Protein AF-A0A960T387-F1 (afdb_monomer_lite)

Sequence (97 aa):
FALSVLAKEQDALYEIEQALRRIQVGAYGICEMSAKKIPQARLEAIPFARLTVECQAQWEKEYGNRRFRPTNEVGFSGGNYGDDEDSDTVSLDEDDD

Radius of gyration: 19.59 Å; chains: 1; bounding box: 73×28×35 Å

Secondary structure (DSSP, 8-state):
-HHHHHHHHHHHHHHHHHHHHHHHHT-TTB-TTT-PBPPHHHHHH-TT--S-HHHHHHHHHHH-S-----TT---TT--------------------

Foldseek 3Di:
DVVVVVVVVQVLVVLVVVLVVCVVVVNQQAAPPPRDGADVVVCVVPVSDRHHPVVVVVCCVPVNPDDDDDPVDDDDPDPPPPPPPDDDPPPPPPPDD

Structure (mmCIF, N/CA/C/O backbone):
data_AF-A0A960T387-F1
#
_entry.id   AF-A0A960T387-F1
#
loop_
_atom_site.group_PDB
_atom_site.id
_atom_site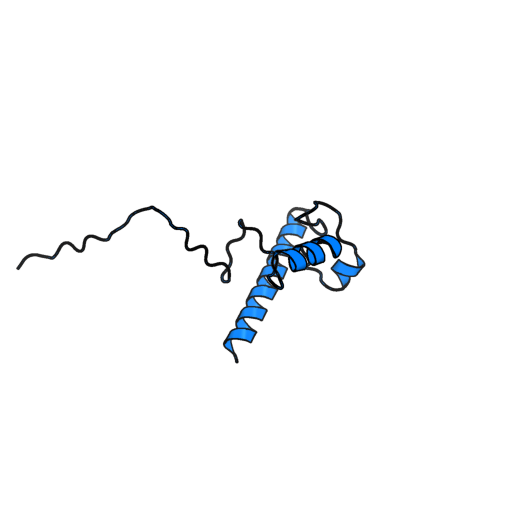.type_symbol
_atom_site.label_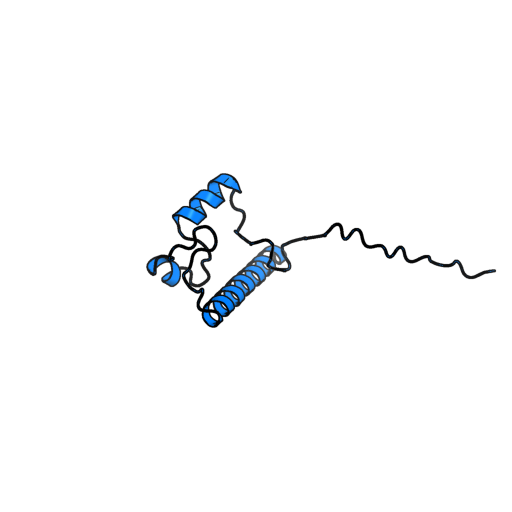atom_id
_atom_site.label_alt_id
_atom_site.label_comp_id
_atom_site.label_asym_id
_atom_site.label_entity_id
_atom_site.label_seq_id
_atom_site.pdbx_PDB_ins_code
_atom_site.Cartn_x
_atom_site.Cartn_y
_atom_site.Cartn_z
_atom_site.occupancy
_atom_site.B_iso_or_equiv
_atom_site.auth_seq_id
_atom_site.auth_comp_id
_atom_site.auth_asym_id
_atom_site.auth_atom_id
_atom_site.pdbx_PDB_model_num
ATOM 1 N N . PHE A 1 1 ? 16.769 -10.534 -20.344 1.00 67.44 1 PHE A N 1
ATOM 2 C CA . PHE A 1 1 ? 15.447 -11.040 -19.914 1.00 67.44 1 PHE A CA 1
ATOM 3 C C . PHE A 1 1 ? 15.444 -11.628 -18.499 1.00 67.44 1 PHE A C 1
ATOM 5 O O . PHE A 1 1 ? 14.484 -11.373 -17.794 1.00 67.44 1 PHE A O 1
ATOM 12 N N . ALA A 1 2 ? 16.489 -12.332 -18.037 1.00 80.56 2 ALA A N 1
ATOM 13 C CA . ALA A 1 2 ? 16.511 -12.914 -16.682 1.00 80.56 2 ALA A CA 1
ATOM 14 C C . ALA A 1 2 ? 16.514 -11.879 -15.533 1.00 80.56 2 ALA A C 1
ATOM 16 O O . ALA A 1 2 ? 15.821 -12.062 -14.538 1.00 80.56 2 ALA A O 1
ATOM 17 N N . LEU A 1 3 ? 17.234 -10.763 -15.693 1.00 81.06 3 LEU A N 1
ATOM 18 C CA . LEU A 1 3 ? 17.399 -9.764 -14.628 1.00 81.06 3 LEU A CA 1
ATOM 19 C C . LEU A 1 3 ? 16.072 -9.127 -14.174 1.00 81.06 3 LEU A C 1
ATOM 21 O O . LEU A 1 3 ? 15.858 -8.916 -12.987 1.00 81.06 3 LEU A O 1
ATOM 25 N N . SER A 1 4 ? 15.156 -8.854 -15.108 1.00 79.50 4 SER A N 1
ATOM 26 C CA . SER A 1 4 ? 13.875 -8.211 -14.791 1.00 79.50 4 SER A CA 1
ATOM 27 C C . SER A 1 4 ? 12.863 -9.146 -14.130 1.00 79.50 4 SER A C 1
ATOM 29 O O . SER A 1 4 ? 11.929 -8.662 -13.497 1.00 79.50 4 SER A O 1
ATOM 31 N N . VAL A 1 5 ? 13.014 -10.465 -14.280 1.00 84.94 5 VAL A N 1
ATOM 32 C CA . VAL A 1 5 ? 12.179 -11.458 -13.585 1.00 84.94 5 VAL A CA 1
ATOM 33 C C . VAL A 1 5 ? 12.646 -11.593 -12.142 1.00 84.94 5 VAL A C 1
ATOM 35 O O . VAL A 1 5 ? 11.839 -11.434 -11.232 1.00 84.94 5 VAL A O 1
ATOM 38 N N . LEU A 1 6 ? 13.956 -11.753 -11.940 1.00 83.88 6 LEU A N 1
ATOM 39 C CA . LEU A 1 6 ? 14.555 -11.849 -10.608 1.00 83.88 6 LEU A CA 1
ATOM 40 C C . LEU A 1 6 ? 14.270 -10.605 -9.755 1.00 83.88 6 LEU A C 1
ATOM 42 O O . LEU A 1 6 ? 13.900 -10.733 -8.592 1.00 83.88 6 LEU A O 1
ATOM 46 N N . ALA A 1 7 ? 14.367 -9.405 -10.338 1.00 80.56 7 ALA A N 1
ATOM 47 C CA . ALA A 1 7 ? 14.046 -8.165 -9.628 1.00 80.56 7 ALA A CA 1
ATOM 48 C C . ALA A 1 7 ? 12.585 -8.132 -9.138 1.00 80.56 7 ALA A C 1
ATOM 50 O O . ALA A 1 7 ? 12.321 -7.784 -7.991 1.00 80.56 7 ALA A O 1
ATOM 51 N N . LYS A 1 8 ? 11.631 -8.566 -9.975 1.00 82.44 8 LYS A N 1
ATOM 52 C CA . LYS A 1 8 ? 10.207 -8.625 -9.603 1.00 82.44 8 LYS A CA 1
ATOM 53 C C . LYS A 1 8 ? 9.934 -9.638 -8.496 1.00 82.44 8 LYS A C 1
ATOM 55 O O . LYS A 1 8 ? 9.090 -9.382 -7.643 1.00 82.44 8 LYS A O 1
ATOM 60 N N . GLU A 1 9 ? 10.610 -10.783 -8.526 1.00 85.69 9 GLU A N 1
ATOM 61 C CA . GLU A 1 9 ? 10.487 -11.803 -7.482 1.00 85.69 9 GLU A CA 1
ATOM 62 C C . GLU A 1 9 ? 11.016 -11.286 -6.142 1.00 85.69 9 GLU A C 1
ATOM 64 O O . GLU A 1 9 ? 10.341 -11.429 -5.126 1.00 85.69 9 GLU A O 1
ATOM 69 N N . GLN A 1 10 ? 12.168 -10.611 -6.141 1.00 85.81 10 GLN A N 1
ATOM 70 C CA . GLN A 1 10 ? 12.719 -9.982 -4.938 1.00 85.81 10 GLN A CA 1
ATOM 71 C C . GLN A 1 10 ? 11.797 -8.894 -4.376 1.00 85.81 10 GLN A C 1
ATOM 73 O O . GLN A 1 10 ? 11.557 -8.858 -3.169 1.00 85.81 10 GLN A O 1
ATOM 78 N N . ASP A 1 11 ? 11.235 -8.042 -5.237 1.00 82.62 11 ASP A N 1
ATOM 79 C CA . ASP A 1 11 ? 10.277 -7.014 -4.818 1.00 82.62 11 ASP A CA 1
ATOM 80 C C . ASP A 1 11 ? 9.005 -7.637 -4.215 1.00 82.62 11 ASP A C 1
ATOM 82 O O . ASP A 1 11 ? 8.501 -7.162 -3.197 1.00 82.62 11 ASP A O 1
ATOM 86 N N . ALA A 1 12 ? 8.497 -8.726 -4.799 1.00 84.62 12 ALA A N 1
ATOM 87 C CA . ALA A 1 12 ? 7.333 -9.430 -4.265 1.00 84.62 12 ALA A CA 1
ATOM 88 C C . ALA A 1 12 ? 7.619 -10.052 -2.889 1.00 84.62 12 ALA A C 1
ATOM 90 O O . ALA A 1 12 ? 6.805 -9.917 -1.976 1.00 84.62 12 ALA A O 1
ATOM 91 N N . LEU A 1 13 ? 8.781 -10.693 -2.718 1.00 88.62 13 LEU A N 1
ATOM 92 C CA . LEU A 1 13 ? 9.211 -11.231 -1.423 1.00 88.62 13 LEU A CA 1
ATOM 93 C C . LEU A 1 13 ? 9.285 -10.129 -0.364 1.00 88.62 13 LEU A C 1
ATOM 95 O O . LEU A 1 13 ? 8.770 -10.295 0.741 1.00 88.62 13 LEU A O 1
ATOM 99 N N . TYR A 1 14 ? 9.834 -8.975 -0.731 1.00 86.69 14 TYR A N 1
ATOM 100 C CA . TYR A 1 14 ? 9.895 -7.817 0.149 1.00 86.69 14 TYR A CA 1
ATOM 101 C C . TYR A 1 14 ? 8.505 -7.321 0.576 1.00 86.69 14 TYR A C 1
ATOM 103 O O . TYR A 1 14 ? 8.268 -7.065 1.758 1.00 86.69 14 TYR A O 1
ATOM 111 N N . GLU A 1 15 ? 7.559 -7.195 -0.361 1.00 86.62 15 GLU A N 1
ATOM 112 C CA . GLU A 1 15 ? 6.183 -6.787 -0.045 1.00 86.62 15 GLU A CA 1
ATOM 113 C C . GLU A 1 15 ? 5.510 -7.779 0.925 1.00 86.62 15 GLU A C 1
ATOM 115 O O . GLU A 1 15 ? 4.801 -7.363 1.847 1.00 86.62 15 GLU A O 1
ATOM 120 N N . ILE A 1 16 ? 5.781 -9.079 0.772 1.00 90.19 16 ILE A N 1
ATOM 121 C CA . ILE A 1 16 ? 5.277 -10.130 1.665 1.00 90.19 16 ILE A CA 1
ATOM 122 C C . ILE A 1 16 ? 5.876 -9.996 3.070 1.00 90.19 16 ILE A C 1
ATOM 124 O O . ILE A 1 16 ? 5.132 -10.006 4.052 1.00 90.19 16 ILE A O 1
ATOM 128 N N . GLU A 1 17 ? 7.192 -9.822 3.194 1.00 90.12 17 GLU A N 1
ATOM 129 C CA . GLU A 1 17 ? 7.853 -9.626 4.492 1.00 90.12 17 GLU A CA 1
ATOM 130 C C . GLU A 1 17 ? 7.309 -8.399 5.229 1.00 90.12 17 GLU A C 1
ATOM 132 O O . GLU A 1 17 ? 7.041 -8.447 6.433 1.00 90.12 17 GLU A O 1
ATOM 137 N N . GLN A 1 18 ? 7.073 -7.305 4.503 1.00 89.06 18 GLN A N 1
ATOM 138 C CA . GLN A 1 18 ? 6.470 -6.107 5.077 1.00 89.06 18 GLN A CA 1
ATOM 139 C C . GLN A 1 18 ? 5.036 -6.352 5.548 1.00 89.06 18 GLN A C 1
ATOM 141 O O . GLN A 1 18 ? 4.653 -5.903 6.630 1.00 89.06 18 GLN A O 1
ATOM 146 N N . ALA A 1 19 ? 4.241 -7.096 4.780 1.00 89.75 19 ALA A N 1
ATOM 147 C CA . ALA A 1 19 ? 2.895 -7.472 5.196 1.00 89.75 19 ALA A CA 1
ATOM 148 C C . ALA A 1 19 ? 2.914 -8.316 6.481 1.00 89.75 19 ALA A C 1
ATOM 150 O O . ALA A 1 19 ? 2.138 -8.045 7.398 1.00 89.75 19 ALA A O 1
ATOM 151 N N . LEU A 1 20 ? 3.845 -9.268 6.593 1.00 91.75 20 LEU A N 1
ATOM 152 C CA . LEU A 1 20 ? 4.035 -10.071 7.803 1.00 91.75 20 LEU A CA 1
ATOM 153 C C . LEU A 1 20 ? 4.424 -9.208 9.011 1.00 91.75 20 LEU A C 1
ATOM 155 O O . LEU A 1 20 ? 3.851 -9.376 10.089 1.00 91.75 20 LEU A O 1
ATOM 159 N N . ARG A 1 21 ? 5.325 -8.233 8.840 1.00 90.25 21 ARG A N 1
ATOM 160 C CA . ARG A 1 21 ? 5.656 -7.271 9.907 1.00 90.25 21 ARG A CA 1
ATOM 161 C C . ARG A 1 21 ? 4.436 -6.479 10.370 1.00 90.25 21 ARG A C 1
ATOM 163 O O . ARG A 1 21 ? 4.216 -6.337 11.570 1.00 90.25 21 ARG A O 1
ATOM 170 N N . ARG A 1 22 ? 3.594 -6.012 9.444 1.00 89.44 22 ARG A N 1
ATOM 171 C CA . ARG A 1 22 ? 2.348 -5.307 9.798 1.00 89.44 22 ARG A CA 1
ATOM 172 C C . ARG A 1 22 ? 1.377 -6.191 10.568 1.00 89.44 22 ARG A C 1
ATOM 174 O O . ARG A 1 22 ? 0.684 -5.683 11.443 1.00 89.44 22 ARG A O 1
ATOM 181 N N . ILE A 1 23 ? 1.329 -7.490 10.272 1.00 91.25 23 ILE A N 1
ATOM 182 C CA . ILE A 1 23 ? 0.529 -8.446 11.050 1.00 91.25 23 ILE A CA 1
ATOM 183 C C . ILE A 1 23 ? 1.048 -8.516 12.489 1.00 91.25 23 ILE A C 1
ATOM 185 O O . ILE A 1 23 ? 0.250 -8.409 13.415 1.00 91.25 23 ILE A O 1
ATOM 189 N N . GLN A 1 24 ? 2.366 -8.613 12.686 1.00 92.31 24 GLN A N 1
ATOM 190 C CA . GLN A 1 24 ? 2.972 -8.667 14.025 1.00 92.31 24 GLN A CA 1
ATOM 191 C C . GLN A 1 24 ? 2.707 -7.399 14.848 1.00 92.31 24 GLN A C 1
ATOM 193 O O . GLN A 1 24 ? 2.436 -7.485 16.041 1.00 92.31 24 GLN A O 1
ATOM 198 N N . VAL A 1 25 ? 2.744 -6.228 14.209 1.00 90.94 25 VAL A N 1
ATOM 199 C CA . VAL A 1 25 ? 2.491 -4.928 14.859 1.00 90.94 25 VAL A CA 1
ATOM 200 C C . VAL A 1 25 ? 0.986 -4.624 14.990 1.00 90.94 25 VAL A C 1
ATOM 202 O O . VAL A 1 25 ? 0.597 -3.680 15.672 1.00 90.94 25 VAL A O 1
ATOM 205 N N . GLY A 1 26 ? 0.111 -5.416 14.361 1.00 89.19 26 GLY A N 1
ATOM 206 C CA . GLY A 1 26 ? -1.341 -5.196 14.371 1.00 89.19 26 GLY A CA 1
ATOM 207 C C . GLY A 1 26 ? -1.828 -4.090 13.422 1.00 89.19 26 GLY A C 1
ATOM 208 O O . GLY A 1 26 ? -2.973 -3.658 13.517 1.00 89.19 26 GLY A O 1
ATOM 209 N N . ALA A 1 27 ? -0.986 -3.646 12.487 1.00 89.19 27 ALA A N 1
ATOM 210 C CA . ALA A 1 27 ? -1.306 -2.641 11.468 1.00 89.19 27 ALA A CA 1
ATOM 211 C C . ALA A 1 27 ? -1.782 -3.254 10.133 1.00 89.19 27 ALA A C 1
ATOM 213 O O . ALA A 1 27 ? -1.949 -2.553 9.133 1.00 89.19 27 ALA A O 1
ATOM 214 N N . TYR A 1 28 ? -1.971 -4.575 10.080 1.00 92.06 28 TYR A N 1
ATOM 215 C CA . TYR A 1 28 ? -2.414 -5.261 8.870 1.00 92.06 28 TYR A CA 1
ATOM 216 C C . TYR A 1 28 ? -3.822 -4.827 8.444 1.00 92.06 28 TYR A C 1
ATOM 218 O O . TYR A 1 28 ? -4.731 -4.693 9.262 1.00 92.06 28 TYR A O 1
ATOM 226 N N . GLY A 1 29 ? -4.006 -4.623 7.138 1.00 89.81 29 GLY A N 1
ATOM 227 C CA . GLY A 1 29 ? -5.278 -4.167 6.582 1.00 89.81 29 GLY A CA 1
ATOM 228 C C . GLY A 1 29 ? -5.580 -2.687 6.832 1.00 89.81 29 GLY A C 1
ATOM 229 O O . GLY A 1 29 ? -6.724 -2.276 6.651 1.00 89.81 29 GLY A O 1
ATOM 230 N N . ILE A 1 30 ? -4.591 -1.879 7.222 1.00 93.25 30 ILE A N 1
ATOM 231 C CA . ILE A 1 30 ? -4.704 -0.419 7.319 1.00 93.25 30 ILE A CA 1
ATOM 232 C C . ILE A 1 30 ? -3.930 0.216 6.160 1.00 93.25 30 ILE A C 1
ATOM 234 O O . ILE A 1 30 ? -2.801 -0.165 5.864 1.00 93.25 30 ILE A O 1
ATOM 238 N N . CYS A 1 31 ? -4.557 1.172 5.479 1.00 92.38 31 CYS A N 1
ATOM 239 C CA . CYS A 1 31 ? -3.966 1.907 4.371 1.00 92.38 31 CYS A CA 1
ATOM 240 C C . CYS A 1 31 ? -2.916 2.897 4.877 1.00 92.38 31 CYS A C 1
ATOM 242 O O . CYS A 1 31 ? -3.240 3.763 5.684 1.00 92.38 31 CYS A O 1
ATOM 244 N N . GLU A 1 32 ? -1.694 2.838 4.355 1.00 89.06 32 GLU A N 1
ATOM 245 C CA . GLU A 1 32 ? -0.595 3.708 4.811 1.00 89.06 32 GLU A CA 1
ATOM 246 C C . GLU A 1 32 ? -0.757 5.178 4.404 1.00 89.06 32 GLU A C 1
ATOM 248 O O . GLU A 1 32 ? -0.201 6.060 5.046 1.00 89.06 32 GLU A O 1
ATOM 253 N N . MET A 1 33 ? -1.554 5.459 3.369 1.00 88.69 33 MET A N 1
ATOM 254 C CA . MET A 1 33 ? -1.762 6.824 2.874 1.00 88.69 33 MET A CA 1
ATOM 255 C C . MET A 1 33 ? -2.952 7.529 3.531 1.00 88.69 33 MET A C 1
ATOM 257 O O . MET A 1 33 ? -2.917 8.733 3.748 1.00 88.69 33 MET A O 1
ATOM 261 N N . SER A 1 34 ? -4.027 6.795 3.838 1.00 89.50 34 SER A N 1
ATOM 262 C CA . SER A 1 34 ? -5.264 7.377 4.393 1.00 89.50 34 SER A CA 1
ATOM 263 C C . SER A 1 34 ? -5.617 6.898 5.798 1.00 89.50 34 SER A C 1
ATOM 265 O O . SER A 1 34 ? -6.625 7.343 6.341 1.00 89.50 34 SER A O 1
ATOM 267 N N . ALA A 1 35 ? -4.852 5.963 6.369 1.00 90.31 35 ALA A N 1
ATOM 268 C CA . ALA A 1 35 ? -5.132 5.294 7.644 1.00 90.31 35 ALA A CA 1
ATOM 269 C C . ALA A 1 35 ? -6.506 4.588 7.722 1.00 90.31 35 ALA A C 1
ATOM 271 O O . ALA A 1 35 ? -6.964 4.201 8.796 1.00 90.31 35 ALA A O 1
ATOM 272 N N . LYS A 1 36 ? -7.185 4.390 6.584 1.00 92.06 36 LYS A N 1
ATOM 273 C CA . LYS A 1 36 ? -8.477 3.691 6.497 1.00 92.06 36 LYS A CA 1
ATOM 274 C C . LYS A 1 36 ? -8.289 2.179 6.395 1.00 92.06 36 LYS A C 1
ATOM 276 O O . LYS A 1 36 ? -7.262 1.705 5.916 1.00 92.06 36 LYS A O 1
ATOM 281 N N . LYS A 1 37 ? -9.316 1.411 6.768 1.00 92.69 37 LYS A N 1
ATOM 282 C CA . LYS A 1 37 ? -9.328 -0.048 6.579 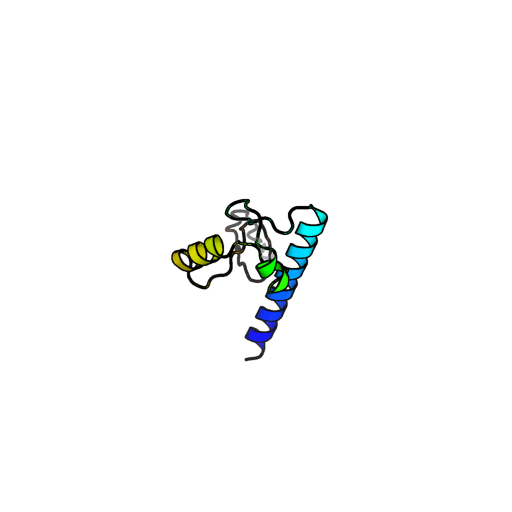1.00 92.69 37 LYS A CA 1
ATOM 283 C C . LYS A 1 37 ? -9.329 -0.410 5.089 1.00 92.69 37 LYS A C 1
ATOM 285 O O . LYS A 1 37 ? -10.111 0.136 4.312 1.00 92.69 37 LYS A O 1
ATOM 290 N N . ILE A 1 38 ? -8.469 -1.347 4.707 1.00 93.62 38 ILE A N 1
ATOM 291 C CA . ILE A 1 38 ? -8.406 -1.935 3.370 1.00 93.62 38 ILE A CA 1
ATOM 292 C C . ILE A 1 38 ? -9.550 -2.956 3.245 1.00 93.62 38 ILE A C 1
ATOM 294 O O . ILE A 1 38 ? -9.739 -3.767 4.155 1.00 93.62 38 ILE A O 1
ATOM 298 N N . PRO A 1 39 ? -10.336 -2.931 2.153 1.00 92.38 39 PRO A N 1
ATOM 299 C CA . PRO A 1 39 ? -11.442 -3.867 1.971 1.00 92.38 39 PRO A CA 1
ATOM 300 C C . PRO A 1 39 ? -10.946 -5.319 1.929 1.00 92.38 39 PRO A C 1
ATOM 302 O O . PRO A 1 39 ? -9.955 -5.615 1.261 1.00 92.38 39 PRO A O 1
ATOM 305 N N . GLN A 1 40 ? -11.663 -6.232 2.593 1.00 90.88 40 GLN A N 1
ATOM 306 C CA . GLN A 1 40 ? -11.279 -7.650 2.674 1.00 90.88 40 GLN A CA 1
ATOM 307 C C . GLN A 1 40 ? -11.144 -8.306 1.300 1.00 90.88 40 GLN A C 1
ATOM 309 O O . GLN A 1 40 ? -10.137 -8.957 1.059 1.00 90.88 40 GLN A O 1
ATOM 314 N N . ALA A 1 41 ? -12.060 -8.028 0.367 1.00 92.75 41 ALA A N 1
ATOM 315 C CA . ALA A 1 41 ? -11.980 -8.533 -1.006 1.00 92.75 41 ALA A CA 1
ATOM 316 C C . ALA A 1 41 ? -10.636 -8.211 -1.692 1.00 92.75 41 ALA A C 1
ATOM 318 O O . ALA A 1 41 ? -10.150 -8.969 -2.527 1.00 92.75 41 ALA A O 1
ATOM 319 N N . ARG A 1 42 ? -9.995 -7.091 -1.322 1.00 91.69 42 ARG A N 1
ATOM 320 C CA . ARG A 1 42 ? -8.664 -6.739 -1.825 1.00 91.69 42 ARG A CA 1
ATOM 321 C C . ARG A 1 42 ? -7.558 -7.533 -1.139 1.00 91.69 42 ARG A C 1
ATOM 323 O O . ARG A 1 42 ? -6.623 -7.928 -1.820 1.00 91.69 42 ARG A O 1
ATOM 330 N N . LEU A 1 43 ? -7.651 -7.746 0.171 1.00 91.12 43 LEU A N 1
ATOM 331 C CA . LEU A 1 43 ? -6.682 -8.552 0.921 1.00 91.12 43 LEU A CA 1
ATOM 332 C C . LEU A 1 43 ? -6.753 -10.037 0.530 1.00 91.12 43 LEU A C 1
ATOM 334 O O . LEU A 1 43 ? -5.735 -10.715 0.546 1.00 91.12 43 LEU A O 1
ATOM 338 N N . GLU A 1 44 ? -7.927 -10.529 0.132 1.00 90.94 44 GLU A N 1
ATOM 339 C CA . GLU A 1 44 ? -8.102 -11.880 -0.417 1.00 90.94 44 GLU A CA 1
ATOM 340 C C . GLU A 1 44 ? -7.418 -12.038 -1.780 1.00 90.94 44 GLU A C 1
ATOM 342 O O . GLU A 1 44 ? -6.781 -13.055 -2.038 1.00 90.94 44 GLU A O 1
ATOM 347 N N . ALA A 1 45 ? -7.510 -11.021 -2.644 1.00 92.69 45 ALA A N 1
ATOM 348 C CA . ALA A 1 45 ? -6.855 -11.033 -3.950 1.00 92.69 45 ALA A CA 1
ATOM 349 C C . ALA A 1 45 ? -5.343 -10.754 -3.862 1.00 92.69 45 ALA A C 1
ATOM 351 O O . ALA A 1 45 ? -4.550 -11.354 -4.585 1.00 92.69 45 ALA A O 1
ATOM 352 N N . ILE A 1 46 ? -4.944 -9.804 -3.012 1.00 90.94 46 ILE A N 1
ATOM 353 C CA . ILE A 1 46 ? -3.568 -9.325 -2.844 1.00 90.94 46 ILE A CA 1
ATOM 354 C C . ILE A 1 46 ? -3.309 -9.107 -1.340 1.00 90.94 46 ILE A C 1
ATOM 356 O O . ILE A 1 46 ? -3.547 -8.008 -0.824 1.00 90.94 46 ILE A O 1
ATOM 360 N N . PRO A 1 47 ? -2.790 -10.116 -0.621 1.00 89.25 47 PRO A N 1
ATOM 361 C CA . PRO A 1 47 ? -2.648 -10.057 0.838 1.00 89.25 47 PRO A CA 1
ATOM 362 C C . PRO A 1 47 ? -1.614 -9.027 1.309 1.00 89.25 47 PRO A C 1
ATOM 364 O O . PRO A 1 47 ? -1.744 -8.455 2.384 1.00 89.25 47 PRO A O 1
ATOM 367 N N . PHE A 1 48 ? -0.612 -8.714 0.490 1.00 90.25 48 PHE A N 1
ATOM 368 C CA . PHE A 1 48 ? 0.422 -7.723 0.808 1.00 90.25 48 PHE A CA 1
ATOM 369 C C . PHE A 1 48 ? 0.053 -6.282 0.399 1.00 90.25 48 PHE A C 1
ATOM 371 O O . PHE A 1 48 ? 0.899 -5.384 0.412 1.00 90.25 48 PHE A O 1
ATOM 378 N N . ALA A 1 49 ? -1.211 -6.024 0.037 1.00 90.69 49 ALA A N 1
ATOM 379 C CA . ALA A 1 49 ? -1.662 -4.695 -0.365 1.00 90.69 49 ALA A CA 1
ATOM 380 C C . ALA A 1 49 ? -1.439 -3.642 0.740 1.00 90.69 49 ALA A C 1
ATOM 382 O O . ALA A 1 49 ? -1.854 -3.814 1.885 1.00 90.69 49 ALA A O 1
ATOM 383 N N . ARG A 1 50 ? -0.809 -2.516 0.374 1.00 90.06 50 ARG A N 1
ATOM 384 C CA . ARG A 1 50 ? -0.476 -1.404 1.293 1.00 90.06 50 ARG A CA 1
ATOM 385 C C . ARG A 1 50 ? -1.521 -0.288 1.313 1.00 90.06 50 ARG A C 1
ATOM 387 O O . ARG A 1 50 ? -1.654 0.429 2.299 1.00 90.06 50 ARG A O 1
ATOM 394 N N . LEU A 1 51 ? -2.244 -0.128 0.206 1.00 91.50 51 LEU A N 1
ATOM 395 C CA . LEU A 1 51 ? -3.170 0.976 -0.032 1.00 91.50 51 LEU A CA 1
ATOM 396 C C . LEU A 1 51 ? -4.585 0.470 -0.323 1.00 91.50 51 LEU A C 1
ATOM 398 O O . LEU A 1 51 ? -4.784 -0.657 -0.782 1.00 91.50 51 LEU A O 1
ATOM 402 N N . THR A 1 52 ? -5.583 1.331 -0.111 1.00 93.06 52 THR A N 1
ATOM 403 C CA . THR A 1 52 ? -6.934 1.115 -0.650 1.00 93.06 52 THR A CA 1
ATOM 404 C C . THR A 1 52 ? -6.951 1.307 -2.168 1.00 93.06 52 THR A C 1
ATOM 406 O O . THR A 1 52 ? -6.008 1.836 -2.754 1.00 93.06 52 THR A O 1
ATOM 409 N N . VAL A 1 53 ? -8.023 0.861 -2.835 1.00 91.25 53 VAL A N 1
ATOM 410 C CA . VAL A 1 53 ? -8.193 1.046 -4.294 1.00 91.25 53 VAL A CA 1
ATOM 411 C C . VAL A 1 53 ? -8.191 2.526 -4.660 1.00 91.25 53 VAL A C 1
ATOM 413 O O . VAL A 1 53 ? -7.517 2.921 -5.602 1.00 91.25 53 VAL A O 1
ATOM 416 N N . GLU A 1 54 ? -8.861 3.351 -3.861 1.00 92.62 54 GLU A N 1
ATOM 417 C CA . GLU A 1 54 ? -8.909 4.798 -4.065 1.00 92.62 54 GLU A CA 1
ATOM 418 C C . GLU A 1 54 ? -7.528 5.441 -3.910 1.00 92.62 54 GLU A C 1
ATOM 420 O O . GLU A 1 54 ? -7.116 6.220 -4.765 1.00 92.62 54 GLU A O 1
ATOM 425 N N . CYS A 1 55 ? -6.784 5.086 -2.855 1.00 92.19 55 CYS A N 1
ATOM 426 C CA . CYS A 1 55 ? -5.443 5.624 -2.628 1.00 92.19 55 CYS A CA 1
ATOM 427 C C . CYS A 1 55 ? -4.448 5.150 -3.693 1.00 92.19 55 CYS A C 1
ATOM 429 O O . CYS A 1 55 ? -3.628 5.935 -4.150 1.00 92.19 55 CYS A O 1
ATOM 431 N N . GLN A 1 56 ? -4.551 3.889 -4.122 1.00 89.94 56 GLN A N 1
ATOM 432 C CA . GLN A 1 56 ? -3.762 3.353 -5.230 1.00 89.94 56 GLN A CA 1
ATOM 433 C C . GLN A 1 56 ? -4.033 4.135 -6.522 1.00 89.94 56 GLN A C 1
ATOM 435 O O . GLN A 1 56 ? -3.092 4.578 -7.166 1.00 89.94 56 GLN A O 1
ATOM 440 N N . ALA A 1 57 ? -5.302 4.355 -6.873 1.00 91.56 57 ALA A N 1
ATOM 441 C CA . ALA A 1 57 ? -5.669 5.084 -8.085 1.00 91.56 57 ALA A CA 1
ATOM 442 C C . ALA A 1 57 ? -5.201 6.550 -8.048 1.00 91.56 57 ALA A C 1
ATOM 444 O O . ALA A 1 57 ? -4.770 7.095 -9.062 1.00 91.56 57 ALA A O 1
ATOM 445 N N . GLN A 1 58 ? -5.262 7.192 -6.876 1.00 91.88 58 GLN A N 1
ATOM 446 C CA . GLN A 1 58 ? -4.720 8.539 -6.676 1.00 91.88 58 GLN A CA 1
ATOM 447 C C . GLN A 1 58 ? -3.200 8.565 -6.860 1.00 91.88 58 GLN A C 1
ATOM 449 O O . GLN A 1 58 ? -2.692 9.415 -7.587 1.00 91.88 58 GLN A O 1
ATOM 454 N N . TRP A 1 59 ? -2.489 7.606 -6.266 1.00 90.25 59 TRP A N 1
ATOM 455 C CA . TRP A 1 59 ? -1.043 7.482 -6.411 1.00 90.25 59 TRP A CA 1
ATOM 456 C C . TRP A 1 59 ? -0.632 7.246 -7.865 1.00 90.25 59 TRP A C 1
ATOM 458 O O . TRP A 1 59 ? 0.269 7.908 -8.369 1.00 90.25 59 TRP A O 1
ATOM 468 N N . GLU A 1 60 ? -1.330 6.353 -8.565 1.00 90.56 60 GLU A N 1
ATOM 469 C CA . GLU A 1 60 ? -1.063 6.055 -9.973 1.00 90.56 60 GLU A CA 1
ATOM 470 C C . GLU A 1 60 ? -1.292 7.269 -10.879 1.00 90.56 60 GLU A C 1
ATOM 472 O O . GLU A 1 60 ? -0.586 7.449 -11.872 1.00 90.56 60 GLU A O 1
ATOM 477 N N . LYS A 1 61 ? -2.240 8.139 -10.518 1.00 89.94 61 LYS A N 1
ATOM 478 C CA . LYS A 1 61 ? -2.487 9.399 -11.222 1.00 89.94 61 LYS A CA 1
ATOM 479 C C . LYS A 1 61 ? -1.360 10.416 -11.017 1.00 89.94 61 LYS A C 1
ATOM 481 O O . LYS A 1 61 ? -1.038 11.141 -11.953 1.00 89.94 61 LYS A O 1
ATOM 486 N N . GLU A 1 62 ? -0.794 10.492 -9.815 1.00 88.62 62 GLU A N 1
ATOM 487 C CA . GLU A 1 62 ? 0.210 11.502 -9.451 1.00 88.62 62 GLU A CA 1
ATOM 488 C C . GLU A 1 62 ? 1.647 11.068 -9.782 1.00 88.62 62 GLU A C 1
ATOM 490 O O . GLU A 1 62 ? 2.423 11.843 -10.338 1.00 88.62 62 GLU A O 1
ATOM 495 N N . TYR A 1 63 ? 1.991 9.808 -9.514 1.00 85.00 63 TYR A N 1
ATOM 496 C CA . TYR A 1 63 ? 3.350 9.269 -9.640 1.00 85.00 63 TYR A CA 1
ATOM 497 C C . TYR A 1 63 ? 3.515 8.269 -10.797 1.00 85.00 63 TYR A C 1
ATOM 499 O O . TYR A 1 63 ? 4.620 7.752 -11.021 1.00 85.00 63 TYR A O 1
ATOM 507 N N . GLY A 1 64 ? 2.444 8.016 -11.556 1.00 86.62 64 GLY A N 1
ATOM 508 C CA . GLY A 1 64 ? 2.403 7.026 -12.630 1.00 86.62 64 GLY A CA 1
ATOM 509 C C . GLY A 1 64 ? 2.385 5.594 -12.092 1.00 86.62 64 GLY A C 1
ATOM 510 O O . GLY A 1 64 ? 2.032 5.335 -10.949 1.00 86.62 64 GLY A O 1
ATOM 511 N N . ASN A 1 65 ? 2.850 4.633 -12.890 1.00 79.19 65 ASN A N 1
ATOM 512 C CA . ASN A 1 65 ? 2.903 3.215 -12.501 1.00 79.19 65 ASN A CA 1
ATOM 513 C C . ASN A 1 65 ? 4.053 2.885 -11.516 1.00 79.19 65 ASN A C 1
ATOM 515 O O . ASN A 1 65 ? 4.601 1.781 -11.517 1.00 79.19 65 ASN A O 1
ATOM 519 N N . ARG A 1 66 ? 4.494 3.861 -10.712 1.00 81.75 66 ARG A N 1
ATOM 520 C CA . ARG A 1 66 ? 5.491 3.629 -9.666 1.00 81.75 66 ARG A CA 1
ATOM 521 C C . ARG A 1 66 ? 4.805 3.019 -8.460 1.00 81.75 66 ARG A C 1
ATOM 523 O O . ARG A 1 66 ? 3.789 3.523 -7.991 1.00 81.75 66 ARG A O 1
ATOM 530 N N . ARG A 1 67 ? 5.384 1.948 -7.926 1.00 76.75 67 ARG A N 1
ATOM 531 C CA . ARG A 1 67 ? 4.874 1.332 -6.702 1.00 76.75 67 ARG A CA 1
ATOM 532 C C . ARG A 1 67 ? 5.053 2.266 -5.512 1.00 76.75 67 ARG A C 1
ATOM 534 O O . ARG A 1 67 ? 6.051 2.975 -5.415 1.00 76.75 67 ARG A O 1
ATOM 541 N N . PHE A 1 68 ? 4.081 2.245 -4.608 1.00 81.62 68 PHE A N 1
ATOM 542 C CA . PHE A 1 68 ? 4.154 2.987 -3.357 1.00 81.62 68 PHE A CA 1
ATOM 543 C C . PHE A 1 68 ? 5.132 2.296 -2.394 1.00 81.62 68 PHE A C 1
ATOM 545 O O . PHE A 1 68 ? 4.841 1.222 -1.853 1.00 81.62 68 PHE A O 1
ATOM 552 N N . ARG A 1 69 ? 6.297 2.917 -2.183 1.00 77.00 69 ARG A N 1
ATOM 553 C CA . ARG A 1 69 ? 7.290 2.515 -1.181 1.00 77.00 69 ARG A CA 1
ATOM 554 C C . ARG A 1 69 ? 7.561 3.723 -0.278 1.00 77.00 69 ARG A C 1
ATOM 556 O O . ARG A 1 69 ? 8.088 4.714 -0.781 1.00 77.00 69 ARG A O 1
ATOM 563 N N . PRO A 1 70 ? 7.154 3.701 1.002 1.00 69.81 70 PRO A N 1
ATOM 564 C CA . PRO A 1 70 ? 7.446 4.812 1.889 1.00 69.81 70 PRO A CA 1
ATOM 565 C C . PRO A 1 70 ? 8.959 4.924 2.116 1.00 69.81 70 PRO A C 1
ATOM 567 O O . PRO A 1 70 ? 9.699 3.945 2.032 1.00 69.81 70 PRO A O 1
ATOM 570 N N . THR A 1 71 ? 9.423 6.143 2.378 1.00 66.25 71 THR A N 1
ATOM 571 C CA . THR A 1 71 ? 10.852 6.496 2.446 1.00 66.25 71 THR A CA 1
ATOM 572 C C . THR A 1 71 ? 11.600 5.814 3.587 1.00 66.25 71 THR A C 1
ATOM 574 O O . THR A 1 71 ? 12.813 5.666 3.520 1.00 66.25 71 THR A O 1
ATOM 577 N N . ASN A 1 72 ? 10.888 5.358 4.618 1.00 63.81 72 ASN A N 1
ATOM 578 C CA . ASN A 1 72 ? 11.488 4.722 5.788 1.00 63.81 72 ASN A CA 1
ATOM 579 C C . ASN A 1 72 ? 11.863 3.244 5.568 1.00 63.81 72 ASN A C 1
ATOM 581 O O . ASN A 1 72 ? 12.286 2.566 6.503 1.00 63.81 72 ASN A O 1
ATOM 585 N N . GLU A 1 73 ? 11.657 2.703 4.366 1.00 62.94 73 GLU A N 1
ATOM 586 C CA . GLU A 1 73 ? 11.897 1.293 4.091 1.00 62.94 73 GLU A CA 1
ATOM 587 C C . GLU A 1 73 ? 13.122 1.101 3.197 1.00 62.94 73 GLU A C 1
ATOM 589 O O . GLU A 1 73 ? 13.060 1.225 1.973 1.00 62.94 73 GLU A O 1
ATOM 594 N N . VAL A 1 74 ? 14.245 0.746 3.824 1.00 56.09 74 VAL A N 1
ATOM 595 C CA . VAL A 1 74 ? 15.450 0.324 3.107 1.00 56.09 74 VAL A CA 1
ATOM 596 C C . VAL A 1 74 ? 15.140 -0.925 2.282 1.00 56.09 74 VAL A C 1
ATOM 598 O O . VAL A 1 74 ? 14.608 -1.923 2.781 1.00 56.09 74 VAL A O 1
ATOM 601 N N . GLY A 1 75 ? 15.422 -0.865 0.988 1.00 55.78 75 GLY A N 1
ATOM 602 C CA . GLY A 1 75 ? 15.249 -1.990 0.089 1.00 55.78 75 GLY A CA 1
ATOM 603 C C . GLY A 1 75 ? 16.000 -1.782 -1.216 1.00 55.78 75 GLY A C 1
ATOM 604 O O . GLY A 1 75 ? 16.211 -0.659 -1.658 1.00 55.78 75 GLY A O 1
ATOM 605 N N . PHE A 1 76 ? 16.399 -2.897 -1.820 1.00 48.72 76 PHE A N 1
ATOM 606 C CA . PHE A 1 76 ? 17.375 -2.986 -2.913 1.00 48.72 76 PHE A CA 1
ATOM 607 C C . PHE A 1 76 ? 17.041 -2.146 -4.164 1.00 48.72 76 PHE A C 1
ATOM 609 O O . PHE A 1 76 ? 17.924 -1.729 -4.902 1.00 48.72 76 PHE A O 1
ATOM 616 N N . SER A 1 77 ? 15.760 -1.865 -4.389 1.00 53.88 77 SER A N 1
ATOM 617 C CA . SER A 1 77 ? 15.221 -1.106 -5.529 1.00 53.88 77 SER A CA 1
ATOM 618 C C . SER A 1 77 ? 15.046 0.400 -5.248 1.00 53.88 77 SER A C 1
ATOM 620 O O . SER A 1 77 ? 14.543 1.131 -6.099 1.00 53.88 77 SER A O 1
ATOM 622 N N . GLY A 1 78 ? 15.445 0.880 -4.067 1.00 48.81 78 GLY A N 1
ATOM 623 C CA . GLY A 1 78 ? 15.459 2.294 -3.700 1.00 48.81 78 GLY A CA 1
ATOM 624 C C . GLY A 1 78 ? 16.888 2.761 -3.485 1.00 48.81 78 GLY A C 1
ATOM 625 O O . GLY A 1 78 ? 17.386 2.696 -2.367 1.00 48.81 78 GLY A O 1
ATOM 626 N N . GLY A 1 79 ? 17.535 3.231 -4.553 1.00 42.50 79 GLY A N 1
ATOM 627 C CA . GLY A 1 79 ? 18.753 4.022 -4.442 1.00 42.50 79 GLY A CA 1
ATOM 628 C C . GLY A 1 79 ? 18.455 5.310 -3.685 1.00 42.50 79 GLY A C 1
ATOM 629 O O . GLY A 1 79 ? 18.215 6.343 -4.296 1.00 42.50 79 GLY A O 1
ATOM 630 N N . ASN A 1 80 ? 18.464 5.233 -2.360 1.00 39.81 80 ASN A N 1
ATOM 631 C CA . ASN A 1 80 ? 18.933 6.326 -1.540 1.00 39.81 80 ASN A CA 1
ATOM 632 C C . ASN A 1 80 ? 20.458 6.180 -1.541 1.00 39.81 80 ASN A C 1
ATOM 634 O O . ASN A 1 80 ? 21.038 5.618 -0.619 1.00 39.81 80 ASN A O 1
ATOM 638 N N . TYR A 1 81 ? 21.103 6.641 -2.618 1.00 45.53 81 TYR A N 1
ATOM 639 C CA . TYR A 1 81 ? 22.347 7.362 -2.392 1.00 45.53 81 TYR A CA 1
ATOM 640 C C . TYR A 1 81 ? 21.880 8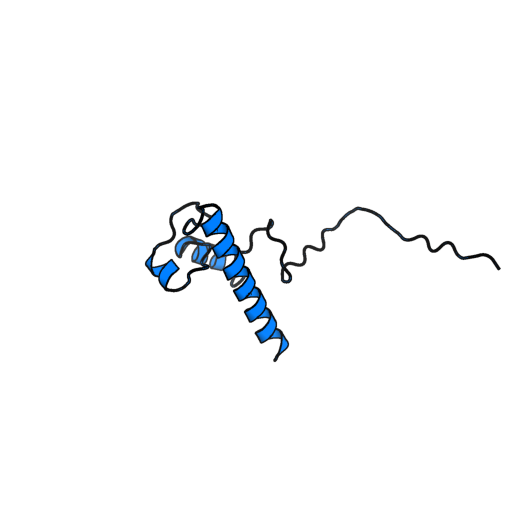.591 -1.625 1.00 45.53 81 TYR A C 1
ATOM 642 O O . TYR A 1 81 ? 21.416 9.558 -2.225 1.00 45.53 81 TYR A O 1
ATOM 650 N N . GLY A 1 82 ? 21.837 8.479 -0.296 1.00 39.88 82 GLY A N 1
ATOM 651 C CA . GLY A 1 82 ? 21.972 9.683 0.487 1.00 39.88 82 GLY A CA 1
ATOM 652 C C . GLY A 1 82 ? 23.239 10.331 -0.044 1.00 39.88 82 GLY A C 1
ATOM 653 O O . GLY A 1 82 ? 24.275 9.671 -0.144 1.00 39.88 82 GLY A O 1
ATOM 654 N N . ASP A 1 83 ? 23.144 11.590 -0.447 1.00 45.75 83 ASP A N 1
ATOM 655 C CA . ASP A 1 83 ? 24.216 12.521 -0.132 1.00 45.75 83 ASP A CA 1
ATOM 656 C C . ASP A 1 83 ? 24.389 12.435 1.394 1.00 45.75 83 ASP A C 1
ATOM 658 O O . ASP A 1 83 ? 23.833 13.223 2.154 1.00 45.75 83 ASP A O 1
ATOM 662 N N . ASP A 1 84 ? 25.060 11.380 1.857 1.00 38.66 84 ASP A N 1
ATOM 663 C CA . ASP A 1 84 ? 25.762 11.413 3.116 1.00 38.66 84 ASP A CA 1
ATOM 664 C C . ASP A 1 84 ? 26.910 12.382 2.823 1.00 38.66 84 ASP A C 1
ATOM 666 O O . ASP A 1 84 ? 27.971 12.011 2.318 1.00 38.66 84 ASP A O 1
ATOM 670 N N . GLU A 1 85 ? 26.646 13.668 3.062 1.00 51.25 85 GLU A N 1
ATOM 671 C CA . GLU A 1 85 ? 27.671 14.658 3.376 1.00 51.25 85 GLU A CA 1
ATOM 672 C C . GLU A 1 85 ? 28.365 14.231 4.681 1.00 51.25 85 GLU A C 1
ATOM 674 O O . GLU A 1 85 ? 28.286 14.908 5.694 1.00 51.25 85 GLU A O 1
ATOM 679 N N . ASP A 1 86 ? 29.033 13.084 4.665 1.00 41.22 86 ASP A N 1
ATOM 680 C CA . ASP A 1 86 ? 29.955 12.626 5.691 1.00 41.22 86 ASP A CA 1
ATOM 681 C C . ASP A 1 86 ? 31.095 11.896 4.972 1.00 41.22 86 ASP A C 1
ATOM 683 O O . ASP A 1 86 ? 31.127 10.682 4.788 1.00 41.22 86 ASP A O 1
ATOM 687 N N . SER A 1 87 ? 31.994 12.730 4.446 1.00 52.19 87 SER A N 1
ATOM 688 C CA . SER A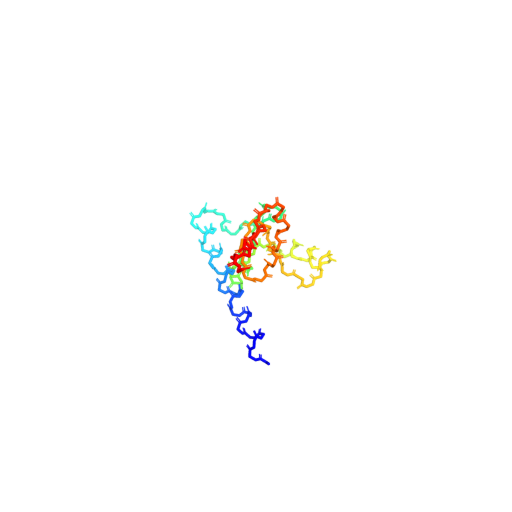 1 87 ? 33.440 12.629 4.641 1.00 52.19 87 SER A CA 1
ATOM 689 C C . SER A 1 87 ? 33.966 11.258 5.086 1.00 52.19 87 SER A C 1
ATOM 691 O O . SER A 1 87 ? 34.020 10.974 6.275 1.00 52.19 87 SER A O 1
ATOM 693 N N . ASP A 1 88 ? 34.548 10.523 4.146 1.00 46.69 88 ASP A N 1
ATOM 694 C CA . ASP A 1 88 ? 35.902 9.998 4.334 1.00 46.69 88 ASP A CA 1
ATOM 695 C C . ASP A 1 88 ? 36.580 9.950 2.963 1.00 46.69 88 ASP A C 1
ATOM 697 O O . ASP A 1 88 ? 36.586 8.944 2.248 1.00 46.69 88 ASP A O 1
ATOM 701 N N . THR A 1 89 ? 37.147 11.089 2.555 1.00 54.66 89 THR A N 1
ATOM 702 C CA . THR A 1 89 ? 38.228 11.061 1.573 1.00 54.66 89 THR A CA 1
ATOM 703 C C . THR A 1 89 ? 39.351 10.259 2.212 1.00 54.66 89 THR A C 1
ATOM 705 O O . THR A 1 89 ? 40.021 10.749 3.119 1.00 54.66 89 THR A O 1
ATOM 708 N N . VAL A 1 90 ? 39.542 9.018 1.775 1.00 52.12 90 VAL A N 1
ATOM 709 C CA . VAL A 1 90 ? 40.749 8.271 2.116 1.00 52.12 90 VAL A CA 1
ATOM 710 C C . VAL A 1 90 ? 41.927 9.020 1.500 1.00 52.12 90 VAL A C 1
ATOM 712 O O . VAL A 1 90 ? 42.154 8.972 0.291 1.00 52.12 90 VAL A O 1
ATOM 715 N N . SER A 1 91 ? 42.636 9.786 2.324 1.00 45.12 91 SER A N 1
ATOM 716 C CA . SER A 1 91 ? 43.970 10.264 1.997 1.00 45.12 91 SER A CA 1
ATOM 717 C C . SER A 1 91 ? 44.815 9.016 1.781 1.00 45.12 91 SER A C 1
ATOM 719 O O . SER A 1 91 ? 45.134 8.301 2.727 1.00 45.12 91 SER A O 1
ATOM 721 N N . LEU A 1 92 ? 45.105 8.697 0.524 1.00 52.34 92 LEU A N 1
ATOM 722 C CA . LEU A 1 92 ? 46.251 7.861 0.218 1.00 52.34 92 LEU A CA 1
ATOM 723 C C . LEU A 1 92 ? 47.451 8.747 0.537 1.00 52.34 92 LEU A C 1
ATOM 725 O O . LEU A 1 92 ? 47.834 9.573 -0.287 1.00 52.34 92 LEU A O 1
ATOM 729 N N . ASP A 1 93 ? 47.953 8.654 1.767 1.00 57.50 93 ASP A N 1
ATOM 730 C CA . ASP A 1 93 ? 49.304 9.103 2.058 1.00 57.50 93 ASP A CA 1
ATOM 731 C C . ASP A 1 93 ? 50.212 8.327 1.094 1.00 57.50 93 ASP A C 1
ATOM 733 O O . ASP A 1 93 ? 50.292 7.098 1.136 1.00 57.50 93 ASP A O 1
ATOM 737 N N . GLU A 1 94 ? 50.774 9.045 0.123 1.00 58.81 94 GLU A N 1
ATOM 738 C CA . GLU A 1 94 ? 51.814 8.540 -0.761 1.00 58.81 94 GLU A CA 1
ATOM 739 C C . GLU A 1 94 ? 53.006 8.175 0.130 1.00 58.81 94 GLU A C 1
ATOM 741 O O . GLU A 1 94 ? 53.671 9.059 0.668 1.00 58.81 94 GLU A O 1
ATOM 746 N N . ASP A 1 95 ? 53.230 6.876 0.340 1.00 54.62 95 ASP A N 1
ATOM 747 C CA . ASP A 1 95 ? 54.450 6.375 0.967 1.00 54.62 95 ASP A CA 1
ATOM 748 C C . ASP A 1 95 ? 55.671 6.883 0.168 1.00 54.62 95 ASP A C 1
ATOM 750 O O . ASP A 1 95 ? 55.802 6.614 -1.028 1.00 54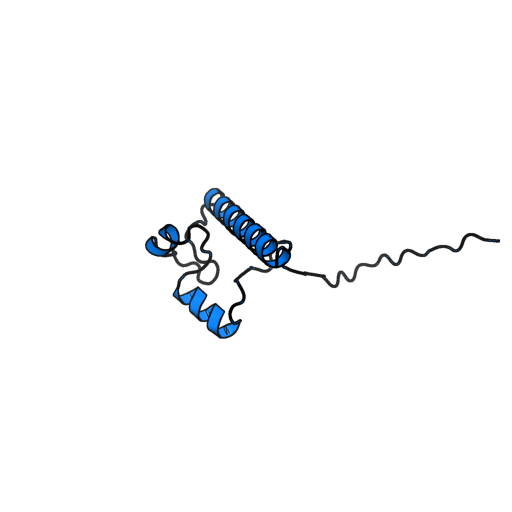.62 95 ASP A O 1
ATOM 754 N N . ASP A 1 96 ? 56.515 7.646 0.871 1.00 51.53 96 ASP A N 1
ATOM 755 C CA . ASP A 1 96 ? 57.853 8.152 0.535 1.00 51.53 96 ASP A CA 1
ATOM 756 C C . ASP A 1 96 ? 58.724 7.175 -0.295 1.00 51.53 96 ASP A C 1
ATOM 758 O O . ASP A 1 96 ? 58.927 6.025 0.106 1.00 51.53 96 ASP A O 1
ATOM 762 N N . ASP A 1 97 ? 59.351 7.691 -1.363 1.00 53.50 97 ASP A N 1
ATOM 763 C CA . ASP A 1 97 ? 60.610 7.194 -1.962 1.00 53.50 97 ASP A CA 1
ATOM 764 C C . ASP A 1 97 ? 61.596 8.368 -2.145 1.00 53.50 97 ASP A C 1
ATOM 766 O O . ASP A 1 97 ? 61.185 9.415 -2.708 1.00 53.50 97 ASP A O 1
#

pLDDT: mean 77.66, std 17.52, range [38.66, 93.62]